Protein AF-J9DKY4-F1 (afdb_monomer_lite)

Secondary structure (DSSP, 8-state):
-HHHHHHHHHHHHHHHHIIIIIIHHHHHHHHHHHHHHHHHHHHHHHHHHHHHHHHHHHHHHHHHS--PPPPP------PPP----------------

pLDDT: mean 74.24, std 21.16, range [36.12, 98.19]

InterPro domains:
  IPR000990 Innexin [PF00876] (6-54)

Radius of gyration: 30.5 Å; chains: 1; bounding box: 84×29×60 Å

Organism: Wuchereria bancrofti (NCBI:txid6293)

Structure (mmCIF, N/CA/C/O backbone):
data_AF-J9DKY4-F1
#
_entry.id   AF-J9DKY4-F1
#
loop_
_atom_site.group_PDB
_atom_site.id
_atom_site.type_symbol
_atom_site.label_atom_id
_atom_site.label_alt_id
_atom_site.label_comp_id
_atom_site.label_asym_id
_atom_site.label_entity_id
_atom_site.label_seq_id
_atom_site.pdbx_PDB_ins_code
_atom_site.Cartn_x
_atom_site.Cartn_y
_atom_site.Cartn_z
_atom_site.occupancy
_atom_site.B_iso_or_equiv
_atom_site.auth_seq_id
_atom_site.auth_comp_id
_atom_site.auth_asym_id
_atom_site.auth_atom_id
_atom_site.pdbx_PDB_model_num
ATOM 1 N N . LYS A 1 1 ? 2.889 -21.096 22.899 1.00 59.31 1 LYS A N 1
ATOM 2 C CA . LYS A 1 1 ? 2.181 -21.791 21.798 1.00 59.31 1 LYS A CA 1
ATOM 3 C C . LYS A 1 1 ? 0.858 -21.097 21.471 1.00 59.31 1 LYS A C 1
ATOM 5 O O . LYS A 1 1 ? 0.789 -20.524 20.403 1.00 59.31 1 LYS A O 1
ATOM 10 N N . LEU A 1 2 ? -0.156 -21.028 22.346 1.00 59.00 2 LEU A N 1
ATOM 11 C CA . LEU A 1 2 ? -1.452 -20.363 22.045 1.00 59.00 2 LEU A CA 1
ATOM 12 C C . LEU A 1 2 ? -1.328 -18.884 21.599 1.00 59.00 2 LEU A C 1
ATOM 14 O O . LEU A 1 2 ? -1.990 -18.429 20.674 1.00 59.00 2 LEU A O 1
ATOM 18 N N . ASN A 1 3 ? -0.408 -18.165 22.226 1.00 58.25 3 ASN A N 1
ATOM 19 C CA . ASN A 1 3 ? -0.018 -16.788 21.946 1.00 58.25 3 ASN A CA 1
ATOM 20 C C . ASN A 1 3 ? 0.620 -16.583 20.554 1.00 58.25 3 ASN A C 1
ATOM 22 O O . ASN A 1 3 ? 0.415 -15.535 19.954 1.00 58.25 3 ASN A O 1
ATOM 26 N N . GLU A 1 4 ? 1.316 -17.577 19.996 1.00 64.06 4 GLU A N 1
ATOM 27 C CA . GLU A 1 4 ? 1.894 -17.483 18.642 1.00 64.06 4 GLU A CA 1
ATOM 28 C C . GLU A 1 4 ? 0.813 -17.620 17.561 1.00 64.06 4 GLU A C 1
ATOM 30 O O . GLU A 1 4 ? 0.841 -16.910 16.560 1.00 64.06 4 GLU A O 1
ATOM 35 N N . TRP A 1 5 ? -0.194 -18.470 17.794 1.00 58.06 5 TRP A N 1
ATOM 36 C CA . TRP A 1 5 ? -1.324 -18.648 16.875 1.00 58.06 5 TRP A CA 1
ATOM 37 C C . TRP A 1 5 ? -2.234 -17.417 16.828 1.00 58.06 5 TRP A C 1
ATOM 39 O O . TRP A 1 5 ? -2.691 -17.037 15.753 1.00 58.06 5 TRP A O 1
ATOM 49 N N . ILE A 1 6 ? -2.454 -16.751 17.967 1.00 57.97 6 ILE A N 1
ATOM 50 C CA . ILE A 1 6 ? -3.245 -15.512 18.028 1.00 57.97 6 ILE A CA 1
ATOM 51 C C . ILE A 1 6 ? -2.556 -14.388 17.246 1.00 57.97 6 ILE A C 1
ATOM 53 O O . ILE A 1 6 ? -3.227 -13.685 16.490 1.00 57.97 6 ILE A O 1
ATOM 57 N N . ILE A 1 7 ? -1.230 -14.251 17.364 1.00 58.75 7 ILE A N 1
ATOM 58 C CA . ILE A 1 7 ? -0.451 -13.268 16.592 1.00 58.75 7 ILE A CA 1
ATOM 59 C C . ILE A 1 7 ? -0.519 -13.586 15.093 1.00 58.75 7 ILE A C 1
ATOM 61 O O . ILE A 1 7 ? -0.674 -12.674 14.287 1.00 58.75 7 ILE A O 1
ATOM 65 N N . LEU A 1 8 ? -0.469 -14.860 14.697 1.00 53.88 8 LEU A N 1
ATOM 66 C CA . LEU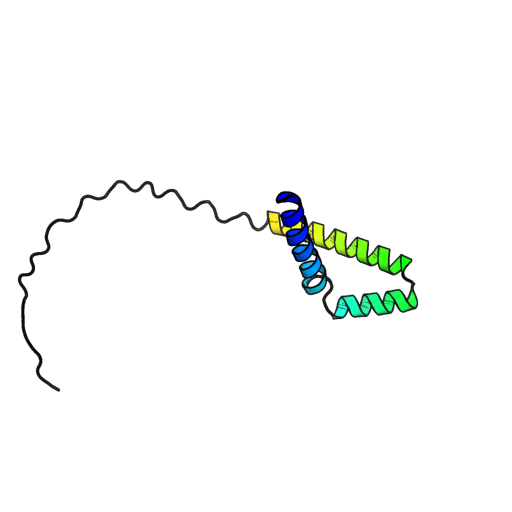 A 1 8 ? -0.505 -15.247 13.283 1.00 53.88 8 LEU A CA 1
ATOM 67 C C . LEU A 1 8 ? -1.886 -15.004 12.643 1.00 53.88 8 LEU A C 1
ATOM 69 O O . LEU A 1 8 ? -1.973 -14.468 11.539 1.00 53.88 8 LEU A O 1
ATOM 73 N N . VAL A 1 9 ? -2.967 -15.326 13.362 1.00 54.75 9 VAL A N 1
ATOM 74 C CA . VAL A 1 9 ? -4.355 -15.094 12.919 1.00 54.75 9 VAL A CA 1
ATOM 75 C C . VAL A 1 9 ? -4.688 -13.602 12.854 1.00 54.75 9 VAL A C 1
ATOM 77 O O . VAL A 1 9 ? -5.314 -13.152 11.894 1.00 54.75 9 VAL A O 1
ATOM 80 N N . THR A 1 10 ? -4.243 -12.812 13.835 1.00 56.12 10 THR A N 1
ATOM 81 C CA . THR A 1 10 ? -4.400 -11.350 13.780 1.00 56.12 10 THR A CA 1
ATOM 82 C C . THR A 1 10 ? -3.525 -10.734 12.689 1.00 56.12 10 THR A C 1
ATOM 84 O O . THR A 1 10 ? -3.996 -9.881 11.953 1.00 56.12 10 THR A O 1
ATOM 87 N N . SER A 1 11 ? -2.302 -11.219 12.463 1.00 59.41 11 SER A N 1
ATOM 88 C CA . SER A 1 11 ? -1.448 -10.713 11.372 1.00 59.41 11 SER A CA 1
ATOM 89 C C . SER A 1 11 ? -2.071 -10.927 9.988 1.00 59.41 11 SER A C 1
ATOM 91 O O . SER A 1 11 ? -1.994 -10.044 9.132 1.00 59.41 11 SER A O 1
ATOM 93 N N . HIS A 1 12 ? -2.739 -12.068 9.776 1.00 63.31 12 HIS A N 1
ATOM 94 C CA . HIS A 1 12 ? -3.439 -12.347 8.522 1.00 63.31 12 HIS A CA 1
ATOM 95 C C . HIS A 1 12 ? -4.620 -11.390 8.291 1.00 63.31 12 HIS A C 1
ATOM 97 O O . HIS A 1 12 ? -4.882 -11.013 7.153 1.00 63.31 12 HIS A O 1
ATOM 103 N N . ASN A 1 13 ? -5.306 -10.945 9.352 1.00 81.56 13 ASN A N 1
ATOM 104 C CA . ASN A 1 13 ? -6.442 -10.031 9.214 1.00 81.56 13 ASN A CA 1
ATOM 105 C C . ASN A 1 13 ? -6.014 -8.604 8.820 1.00 81.56 13 ASN A C 1
ATOM 107 O O . ASN A 1 13 ? -6.687 -7.966 8.011 1.00 81.56 13 ASN A O 1
ATOM 111 N N . VAL A 1 14 ? -4.869 -8.128 9.322 1.00 86.62 14 VAL A N 1
ATOM 112 C CA . VAL A 1 14 ? -4.381 -6.771 9.044 1.00 86.62 14 VAL A CA 1
ATOM 113 C C . VAL A 1 14 ? -3.817 -6.698 7.631 1.00 86.62 14 VAL A C 1
ATOM 115 O O . VAL A 1 14 ? -4.081 -5.734 6.912 1.00 86.62 14 VAL A O 1
ATOM 118 N N . LEU A 1 15 ? -3.075 -7.730 7.217 1.00 89.62 15 LEU A N 1
ATOM 119 C CA . LEU A 1 15 ? -2.556 -7.829 5.858 1.00 89.62 15 LEU A CA 1
ATOM 120 C C . LEU A 1 15 ? -3.695 -7.944 4.841 1.00 89.62 15 LEU A C 1
ATOM 122 O O . LEU A 1 15 ? -3.694 -7.222 3.847 1.00 89.62 15 LEU A O 1
ATOM 126 N N . ASP A 1 16 ? -4.688 -8.796 5.103 1.00 90.44 16 ASP A N 1
ATOM 127 C CA . ASP A 1 16 ? -5.847 -8.936 4.223 1.00 90.44 16 ASP A CA 1
ATOM 128 C C . ASP A 1 16 ? -6.622 -7.616 4.105 1.00 90.44 16 ASP A C 1
ATOM 130 O O . ASP A 1 16 ? -6.972 -7.191 3.005 1.00 90.44 16 ASP A O 1
ATOM 134 N N . HIS A 1 17 ? -6.796 -6.888 5.211 1.00 91.31 17 HIS A N 1
ATOM 135 C CA . HIS A 1 17 ? -7.435 -5.576 5.182 1.00 91.31 17 HIS A CA 1
ATOM 136 C C . HIS A 1 17 ? -6.597 -4.533 4.427 1.00 91.31 17 HIS A C 1
ATOM 138 O O . HIS A 1 17 ? -7.143 -3.758 3.642 1.00 91.31 17 HIS A O 1
ATOM 144 N N . PHE A 1 18 ? -5.272 -4.535 4.566 1.00 93.56 18 PHE A N 1
ATOM 145 C CA . PHE A 1 18 ? -4.409 -3.671 3.761 1.00 93.56 18 PHE A CA 1
ATOM 146 C C . PHE A 1 18 ? -4.529 -3.976 2.264 1.00 93.56 18 PHE A C 1
ATOM 148 O O . PHE A 1 18 ? -4.749 -3.066 1.466 1.00 93.56 18 PHE A O 1
ATOM 155 N N . ILE A 1 19 ? -4.475 -5.246 1.871 1.00 94.00 19 ILE A N 1
ATOM 156 C CA . ILE A 1 19 ? -4.587 -5.649 0.466 1.00 94.00 19 ILE A CA 1
ATOM 157 C C . ILE A 1 19 ? -5.979 -5.313 -0.085 1.00 94.00 19 ILE A C 1
ATOM 159 O O . ILE A 1 19 ? -6.100 -4.676 -1.133 1.00 94.00 19 ILE A O 1
ATOM 163 N N . ASN A 1 20 ? -7.041 -5.685 0.629 1.00 92.19 20 ASN A N 1
ATOM 164 C CA . ASN A 1 20 ? -8.409 -5.592 0.123 1.00 92.19 20 ASN A CA 1
ATOM 165 C C . ASN A 1 20 ? -9.042 -4.209 0.298 1.00 92.19 20 ASN A C 1
ATOM 167 O O . ASN A 1 20 ? -9.897 -3.834 -0.507 1.00 92.19 20 ASN A O 1
ATOM 171 N N . ARG A 1 21 ? -8.652 -3.440 1.322 1.00 89.19 21 ARG A N 1
ATOM 172 C CA . ARG A 1 21 ? -9.254 -2.130 1.624 1.00 89.19 21 ARG A CA 1
ATOM 173 C C . ARG A 1 21 ? -8.340 -0.949 1.351 1.00 89.19 21 ARG A C 1
ATOM 175 O O . ARG A 1 21 ? -8.849 0.060 0.871 1.00 89.19 21 ARG A O 1
ATOM 182 N N . CYS A 1 22 ? -7.042 -1.056 1.633 1.00 91.12 22 CYS A N 1
ATOM 183 C CA . CYS A 1 22 ? -6.100 0.031 1.358 1.00 91.12 22 CYS A CA 1
ATOM 184 C C . CYS A 1 22 ? -5.654 0.016 -0.110 1.00 91.12 22 CYS A C 1
ATOM 186 O O . CYS A 1 22 ? -5.919 0.970 -0.836 1.00 91.12 22 CYS A O 1
ATOM 188 N N . LEU A 1 23 ? -5.042 -1.080 -0.568 1.00 93.69 23 LEU A N 1
ATOM 189 C CA . LEU A 1 23 ? -4.510 -1.176 -1.929 1.00 93.69 23 LEU A CA 1
ATOM 190 C C . LEU A 1 23 ? -5.602 -1.410 -2.970 1.00 93.69 23 LEU A C 1
ATOM 192 O O . LEU A 1 23 ? -5.628 -0.735 -3.998 1.00 93.69 23 LEU A O 1
ATOM 196 N N . ARG A 1 24 ? -6.526 -2.340 -2.701 1.00 95.19 24 ARG A N 1
ATOM 197 C CA . ARG A 1 24 ? -7.563 -2.782 -3.646 1.00 95.19 24 ARG A CA 1
ATOM 198 C C . ARG A 1 24 ? -6.959 -3.293 -4.966 1.00 95.19 24 ARG A C 1
ATOM 200 O O . ARG A 1 24 ? -5.752 -3.292 -5.192 1.00 95.19 24 ARG A O 1
ATOM 207 N N . LYS A 1 25 ? -7.822 -3.736 -5.883 1.00 94.06 25 LYS A N 1
ATOM 208 C CA . LYS A 1 25 ? -7.400 -4.230 -7.207 1.00 94.06 25 LYS A CA 1
ATOM 209 C C . LYS A 1 25 ? -6.655 -3.160 -8.018 1.00 94.06 25 LYS A C 1
ATOM 211 O O . LYS A 1 25 ? -5.636 -3.469 -8.627 1.00 94.06 25 LYS A O 1
ATOM 216 N N . ASP A 1 26 ? -7.121 -1.913 -7.966 1.00 96.12 26 ASP A N 1
ATOM 217 C CA . ASP A 1 26 ? -6.547 -0.809 -8.743 1.00 96.12 26 ASP A CA 1
ATOM 218 C C . ASP A 1 26 ? -5.156 -0.403 -8.233 1.00 96.12 26 ASP A C 1
ATOM 220 O O . ASP A 1 26 ? -4.236 -0.221 -9.028 1.00 96.12 26 ASP A O 1
ATOM 224 N N . GLY A 1 27 ? -4.952 -0.335 -6.911 1.00 96.38 27 GLY A N 1
ATOM 225 C CA . GLY A 1 27 ? -3.638 -0.030 -6.339 1.00 96.38 27 GLY A CA 1
ATOM 226 C C . GLY A 1 27 ? -2.620 -1.138 -6.600 1.00 96.38 27 GLY A C 1
ATOM 227 O O . GLY A 1 27 ? -1.471 -0.843 -6.920 1.00 96.38 27 GLY A O 1
ATOM 228 N N . ILE A 1 28 ? -3.039 -2.409 -6.568 1.00 95.88 28 ILE A N 1
ATOM 229 C CA . ILE A 1 28 ? -2.177 -3.542 -6.953 1.00 95.88 28 ILE A CA 1
ATOM 230 C C . ILE A 1 28 ? -1.778 -3.444 -8.432 1.00 95.88 28 ILE A C 1
ATOM 232 O O . ILE A 1 28 ? -0.627 -3.704 -8.784 1.00 95.88 28 ILE A O 1
ATOM 236 N N . PHE A 1 29 ? -2.707 -3.054 -9.308 1.00 97.06 29 PHE A N 1
ATOM 237 C CA . PHE A 1 29 ? -2.420 -2.855 -10.728 1.00 97.06 29 PHE A CA 1
ATOM 238 C C . PHE A 1 29 ? -1.415 -1.719 -10.959 1.00 97.06 29 PHE A C 1
ATOM 240 O O . PHE A 1 29 ? -0.444 -1.899 -11.693 1.00 97.06 29 PHE A O 1
ATOM 247 N N . ILE A 1 30 ? -1.588 -0.585 -10.279 1.00 97.69 30 ILE A N 1
ATOM 248 C CA . ILE A 1 30 ? -0.649 0.540 -10.355 1.00 97.69 30 ILE A CA 1
ATOM 249 C C . ILE A 1 30 ? 0.731 0.129 -9.828 1.00 97.69 30 ILE A C 1
ATOM 251 O O . ILE A 1 30 ? 1.728 0.388 -10.495 1.00 97.69 30 ILE A O 1
ATOM 255 N N . LEU A 1 31 ? 0.808 -0.574 -8.693 1.00 97.62 31 LEU A N 1
ATOM 256 C CA . LEU A 1 31 ? 2.075 -1.086 -8.157 1.00 97.62 31 LEU A CA 1
ATOM 257 C C . LEU A 1 31 ? 2.787 -2.021 -9.144 1.00 97.62 31 LEU A C 1
ATOM 259 O O . LEU A 1 31 ? 4.005 -1.955 -9.272 1.00 97.62 31 LEU A O 1
ATOM 263 N N . ARG A 1 32 ? 2.043 -2.842 -9.897 1.00 97.12 32 ARG A N 1
ATOM 264 C CA . ARG A 1 32 ? 2.607 -3.684 -10.967 1.00 97.12 32 ARG A CA 1
ATOM 265 C C . ARG A 1 32 ? 3.158 -2.866 -12.134 1.00 97.12 32 ARG A C 1
ATOM 267 O O . ARG A 1 32 ? 4.216 -3.208 -12.654 1.00 97.12 32 ARG A O 1
ATOM 274 N N . ILE A 1 33 ? 2.471 -1.797 -12.537 1.00 98.00 33 ILE A N 1
ATOM 275 C CA . ILE A 1 33 ? 2.974 -0.875 -13.567 1.00 98.00 33 ILE A CA 1
ATOM 276 C C . ILE A 1 33 ? 4.238 -0.166 -13.074 1.00 98.00 33 ILE A C 1
ATOM 278 O O . ILE A 1 33 ? 5.193 -0.023 -13.833 1.00 98.00 33 ILE A O 1
ATOM 282 N N . ILE A 1 34 ? 4.265 0.263 -11.812 1.00 97.56 34 ILE A N 1
ATOM 283 C CA . ILE A 1 34 ? 5.437 0.912 -11.221 1.00 97.56 34 ILE A CA 1
ATOM 284 C C . ILE A 1 34 ? 6.614 -0.066 -11.185 1.00 97.56 34 ILE A C 1
ATOM 286 O O . ILE A 1 34 ? 7.684 0.293 -11.661 1.00 97.56 34 ILE A O 1
ATOM 290 N N . ALA A 1 35 ? 6.412 -1.310 -10.743 1.00 97.81 35 ALA A N 1
ATOM 291 C CA . ALA A 1 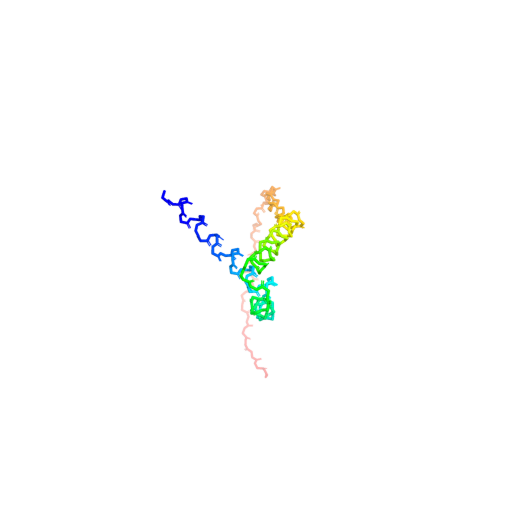35 ? 7.459 -2.334 -10.747 1.00 97.81 35 ALA A CA 1
ATOM 292 C C . ALA A 1 35 ? 8.032 -2.578 -12.145 1.00 97.81 35 ALA A C 1
ATOM 294 O O . ALA A 1 35 ? 9.247 -2.637 -12.315 1.00 97.81 35 ALA A O 1
ATOM 295 N N . ALA A 1 36 ? 7.169 -2.632 -13.163 1.00 97.75 36 ALA A N 1
ATOM 296 C CA . ALA A 1 36 ? 7.594 -2.827 -14.545 1.00 97.75 36 ALA A CA 1
ATOM 297 C C . ALA A 1 36 ? 8.442 -1.666 -15.102 1.00 97.75 36 ALA A C 1
ATOM 299 O O . ALA A 1 36 ? 9.254 -1.894 -15.995 1.00 97.75 36 ALA A O 1
ATOM 300 N N . ASN A 1 37 ? 8.268 -0.439 -14.596 1.00 96.94 37 ASN A N 1
ATOM 301 C CA . ASN A 1 37 ? 8.939 0.756 -15.125 1.00 96.94 37 ASN A CA 1
ATOM 302 C C . ASN A 1 37 ? 10.090 1.275 -14.245 1.00 96.94 37 ASN A C 1
ATOM 304 O O . ASN A 1 37 ? 11.044 1.847 -14.765 1.00 96.94 37 ASN A O 1
ATOM 308 N N . ALA A 1 38 ? 10.001 1.106 -12.926 1.00 96.19 38 ALA A N 1
ATOM 309 C CA . ALA A 1 38 ? 10.934 1.643 -11.931 1.00 96.19 38 ALA A CA 1
ATOM 310 C C . ALA A 1 38 ? 11.672 0.549 -11.137 1.00 96.19 38 ALA A C 1
ATOM 312 O O . ALA A 1 38 ? 12.543 0.855 -10.320 1.00 96.19 38 ALA A O 1
ATOM 313 N N . GLY A 1 39 ? 11.342 -0.721 -11.382 1.00 97.38 39 GLY A N 1
ATOM 314 C CA . GLY A 1 39 ? 11.942 -1.869 -10.717 1.00 97.38 39 GLY A CA 1
ATOM 315 C C . GLY A 1 39 ? 11.399 -2.134 -9.311 1.00 97.38 39 GLY A C 1
ATOM 316 O O . GLY A 1 39 ? 10.636 -1.357 -8.721 1.00 97.38 39 GLY A O 1
ATOM 317 N N . ASP A 1 40 ? 11.820 -3.269 -8.760 1.00 96.31 40 ASP A N 1
ATOM 318 C CA . ASP A 1 40 ? 11.299 -3.784 -7.493 1.00 96.31 40 ASP A CA 1
ATOM 319 C C . ASP A 1 40 ? 11.771 -2.980 -6.281 1.00 96.31 40 ASP A C 1
ATOM 321 O O . ASP A 1 40 ? 11.021 -2.850 -5.316 1.00 96.31 40 ASP A O 1
ATOM 325 N N . LEU A 1 41 ? 12.977 -2.400 -6.324 1.00 97.06 41 LEU A N 1
ATOM 326 C CA . LEU A 1 41 ? 13.524 -1.622 -5.208 1.00 97.06 41 LEU A CA 1
ATOM 327 C C . LEU A 1 41 ? 12.642 -0.402 -4.904 1.00 97.06 41 LEU A C 1
ATOM 329 O O . LEU A 1 41 ? 12.146 -0.258 -3.791 1.00 97.06 41 LEU A O 1
ATOM 333 N N . ILE A 1 42 ? 12.359 0.410 -5.928 1.00 97.38 42 ILE A N 1
ATOM 334 C CA . ILE A 1 42 ? 11.491 1.590 -5.805 1.00 97.38 42 ILE A CA 1
ATOM 335 C C . ILE A 1 42 ? 10.067 1.185 -5.418 1.00 97.38 42 ILE A C 1
ATOM 337 O O . ILE A 1 42 ? 9.438 1.816 -4.571 1.00 97.38 42 ILE A O 1
ATOM 341 N N . THR A 1 43 ? 9.549 0.108 -6.008 1.00 97.75 43 THR A N 1
ATOM 342 C CA . THR A 1 43 ? 8.201 -0.380 -5.684 1.00 97.75 43 THR A CA 1
ATOM 343 C C . THR A 1 43 ? 8.104 -0.835 -4.231 1.00 97.75 43 THR A C 1
ATOM 345 O O . THR A 1 43 ? 7.101 -0.571 -3.569 1.00 97.75 43 THR A O 1
ATOM 348 N N . THR A 1 44 ? 9.153 -1.470 -3.710 1.00 97.75 44 THR A N 1
ATOM 349 C CA . THR A 1 44 ? 9.220 -1.918 -2.315 1.00 97.75 44 THR A CA 1
ATOM 350 C C . THR A 1 44 ? 9.185 -0.733 -1.356 1.00 97.75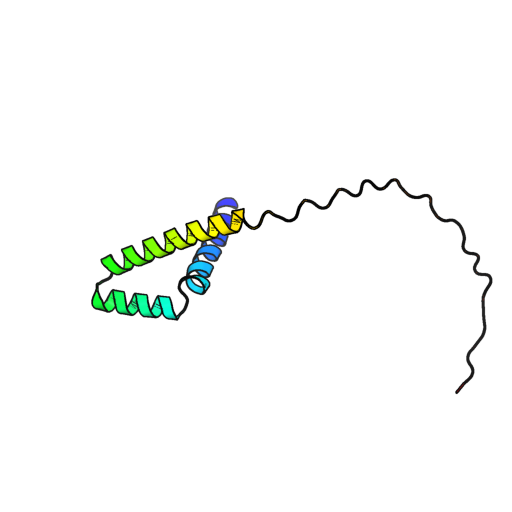 44 THR A C 1
ATOM 352 O O . THR A 1 44 ? 8.418 -0.768 -0.393 1.00 97.75 44 THR A O 1
ATOM 355 N N . ASP A 1 45 ? 9.922 0.342 -1.648 1.00 98.19 45 ASP A N 1
ATOM 356 C CA . ASP A 1 45 ? 9.897 1.567 -0.839 1.00 98.19 45 ASP A CA 1
ATOM 357 C C . ASP A 1 45 ? 8.493 2.190 -0.793 1.00 98.19 45 ASP A C 1
ATOM 359 O O . ASP A 1 45 ? 8.013 2.607 0.265 1.00 98.19 45 ASP A O 1
ATOM 363 N N . ILE A 1 46 ? 7.786 2.188 -1.927 1.00 97.69 46 ILE A N 1
ATOM 364 C CA . ILE A 1 46 ? 6.402 2.673 -2.009 1.00 97.69 46 ILE A CA 1
ATOM 365 C C . ILE A 1 46 ? 5.469 1.798 -1.166 1.00 97.69 46 ILE A C 1
ATOM 367 O O . ILE A 1 46 ? 4.679 2.323 -0.380 1.00 97.69 46 ILE A O 1
ATOM 371 N N . VAL A 1 47 ? 5.557 0.469 -1.288 1.00 97.62 47 VAL A N 1
ATOM 372 C CA . VAL A 1 47 ? 4.727 -0.459 -0.499 1.00 97.62 47 VAL A CA 1
ATOM 373 C C . VAL A 1 47 ? 4.993 -0.290 0.997 1.00 97.62 47 VAL A C 1
ATOM 375 O O . VAL A 1 47 ? 4.042 -0.255 1.781 1.00 97.62 47 VAL A O 1
ATOM 378 N N . ALA A 1 48 ? 6.254 -0.119 1.400 1.00 97.50 48 ALA A N 1
ATOM 379 C CA . ALA A 1 48 ? 6.626 0.123 2.790 1.00 97.50 48 ALA A CA 1
ATOM 380 C C . ALA A 1 48 ? 6.013 1.428 3.329 1.00 97.50 48 ALA A C 1
ATOM 382 O O . ALA A 1 48 ? 5.473 1.448 4.439 1.00 97.50 48 ALA A O 1
ATOM 383 N N . ALA A 1 49 ? 6.034 2.502 2.534 1.00 97.69 49 ALA A N 1
ATOM 384 C CA . ALA A 1 49 ? 5.402 3.769 2.896 1.00 97.69 49 ALA A CA 1
ATOM 385 C C . ALA A 1 49 ? 3.872 3.646 3.015 1.00 97.69 49 ALA A C 1
ATOM 387 O O . ALA A 1 49 ? 3.289 4.126 3.989 1.00 97.69 49 ALA A O 1
ATOM 388 N N . LEU A 1 50 ? 3.219 2.961 2.069 1.00 97.19 50 LEU A N 1
ATOM 389 C CA . LEU A 1 50 ? 1.773 2.713 2.104 1.00 97.19 50 LEU A CA 1
ATOM 390 C C . LEU A 1 50 ? 1.366 1.897 3.334 1.00 97.19 50 LEU A C 1
ATOM 392 O O . LEU A 1 50 ? 0.389 2.238 3.999 1.00 97.19 50 LEU A O 1
ATOM 396 N N . TRP A 1 51 ? 2.130 0.857 3.666 1.00 96.38 51 TRP A N 1
ATOM 397 C CA . TRP A 1 51 ? 1.893 0.038 4.851 1.00 96.38 51 TRP A CA 1
ATOM 398 C C . TRP A 1 51 ? 2.015 0.848 6.144 1.00 96.38 51 TRP A C 1
ATOM 400 O O . TRP A 1 51 ? 1.147 0.764 7.013 1.00 96.38 51 TRP A O 1
ATOM 410 N N . LYS A 1 52 ? 3.052 1.687 6.258 1.00 96.06 52 LYS A N 1
ATOM 411 C CA . LYS A 1 52 ? 3.227 2.572 7.415 1.00 96.06 52 LYS A CA 1
ATOM 412 C C . LYS A 1 52 ? 2.042 3.527 7.580 1.00 96.06 52 LYS A C 1
ATOM 414 O O . LYS A 1 52 ? 1.478 3.606 8.668 1.00 96.06 52 LYS A O 1
ATOM 419 N N . ASN A 1 53 ? 1.633 4.190 6.498 1.00 95.44 53 ASN A N 1
ATOM 420 C CA . ASN A 1 53 ? 0.489 5.104 6.516 1.00 95.44 53 ASN A CA 1
ATOM 421 C C . ASN A 1 53 ? -0.803 4.384 6.921 1.00 95.44 53 ASN A C 1
ATOM 423 O O . ASN A 1 53 ? -1.579 4.899 7.723 1.00 95.44 53 ASN A O 1
ATOM 427 N N . TYR A 1 54 ? -1.007 3.170 6.410 1.00 94.38 54 TYR A N 1
ATOM 428 C CA . TYR A 1 54 ? -2.149 2.342 6.766 1.00 94.38 54 TYR A CA 1
ATOM 429 C C . TYR A 1 54 ? -2.185 2.012 8.268 1.00 94.38 54 TYR A C 1
ATOM 431 O O . TYR A 1 54 ? -3.228 2.168 8.901 1.00 94.38 54 TYR A O 1
ATOM 439 N N . LEU A 1 55 ? -1.055 1.614 8.863 1.00 92.69 55 LEU A N 1
ATOM 440 C CA . LEU A 1 55 ? -0.981 1.337 10.302 1.00 92.69 55 LEU A CA 1
ATOM 441 C C . LEU A 1 55 ? -1.238 2.586 11.154 1.00 92.69 55 LEU A C 1
ATOM 443 O O . LEU A 1 55 ? -1.917 2.504 12.180 1.00 92.69 55 LEU A O 1
ATOM 447 N N . ASP A 1 56 ? -0.724 3.741 10.731 1.00 93.75 56 ASP A N 1
ATOM 448 C CA . ASP A 1 56 ? -0.966 5.011 11.418 1.00 93.75 56 ASP A CA 1
ATOM 449 C C . ASP A 1 56 ? -2.451 5.398 11.376 1.00 93.75 56 ASP A C 1
ATOM 451 O O . ASP A 1 56 ? -3.000 5.878 12.371 1.00 93.75 56 ASP A O 1
ATOM 455 N N . ASP A 1 57 ? -3.129 5.155 10.255 1.00 90.62 57 ASP A N 1
ATOM 456 C CA . ASP A 1 57 ? -4.560 5.414 10.115 1.00 90.62 57 ASP A CA 1
ATOM 457 C C . ASP A 1 57 ? -5.417 4.432 10.918 1.00 90.62 57 ASP A C 1
ATOM 459 O O . ASP A 1 57 ? -6.370 4.855 11.577 1.00 90.62 57 ASP A O 1
ATOM 463 N N . GLU A 1 58 ? -5.056 3.148 10.956 1.00 87.56 58 GLU A N 1
ATOM 464 C CA . GLU A 1 58 ? -5.720 2.165 11.819 1.00 87.56 58 GLU A CA 1
ATOM 465 C C . GLU A 1 58 ? -5.559 2.520 13.304 1.00 87.56 58 GLU A C 1
ATOM 467 O O . GLU A 1 58 ? -6.528 2.468 14.065 1.00 87.56 58 GLU A O 1
ATOM 472 N N . LYS A 1 59 ? -4.381 3.002 13.719 1.00 86.69 59 LYS A N 1
ATOM 473 C CA . LYS A 1 59 ? -4.165 3.502 15.083 1.00 86.69 59 LYS A CA 1
ATOM 474 C C . LYS A 1 59 ? -5.072 4.691 15.405 1.00 86.69 59 LYS A C 1
ATOM 476 O O . LYS A 1 59 ? -5.652 4.735 16.488 1.00 86.69 59 LYS A O 1
ATOM 481 N N . LYS A 1 60 ? -5.229 5.646 14.483 1.00 86.31 60 LYS A N 1
ATOM 482 C CA . LYS A 1 60 ? -6.144 6.790 14.669 1.00 86.31 60 LYS A CA 1
ATOM 483 C C . LYS A 1 60 ? -7.600 6.333 14.767 1.00 86.31 60 LYS A C 1
ATOM 485 O O . LYS A 1 60 ? -8.335 6.827 15.618 1.00 86.31 60 LYS A O 1
ATOM 490 N N . ARG A 1 61 ? -8.020 5.374 13.938 1.00 80.88 61 ARG A N 1
ATOM 491 C CA . ARG A 1 61 ? -9.382 4.815 13.963 1.00 80.88 61 ARG A CA 1
ATOM 492 C C . ARG A 1 61 ? -9.684 4.085 15.267 1.00 80.88 61 ARG A C 1
ATOM 494 O O . ARG A 1 61 ? -10.764 4.276 15.819 1.00 80.88 61 ARG A O 1
ATOM 501 N N . ALA A 1 62 ? -8.724 3.326 15.792 1.00 76.56 62 ALA A N 1
ATOM 502 C CA . ALA A 1 62 ? -8.856 2.666 17.089 1.00 76.56 62 ALA A CA 1
ATOM 503 C C . ALA A 1 62 ? -9.052 3.668 18.243 1.00 76.56 62 ALA A C 1
ATOM 505 O O . ALA A 1 62 ? -9.775 3.379 19.189 1.00 76.56 62 ALA A O 1
ATOM 506 N N . VAL A 1 63 ? -8.453 4.862 18.156 1.00 72.25 63 VAL A N 1
ATOM 507 C CA . VAL A 1 63 ? -8.624 5.933 19.155 1.00 72.25 63 VAL A CA 1
ATOM 508 C C . VAL A 1 63 ? -9.984 6.633 19.028 1.00 72.25 63 VAL A C 1
ATOM 510 O O . VAL A 1 63 ? -10.568 7.022 20.035 1.00 72.25 63 VAL A O 1
ATOM 513 N N . LEU A 1 64 ? -10.503 6.787 17.806 1.00 65.56 64 LEU A N 1
ATOM 514 C CA . LEU A 1 64 ? -11.784 7.457 17.540 1.00 65.56 64 LEU A CA 1
ATOM 515 C C . LEU A 1 64 ? -13.015 6.568 17.769 1.00 65.56 64 LEU A C 1
ATOM 517 O O . LEU A 1 64 ? -14.120 7.091 17.883 1.00 65.56 64 LEU A O 1
ATOM 521 N N . SER A 1 65 ? -12.836 5.249 17.860 1.00 54.28 65 SER A N 1
ATOM 522 C CA . SER A 1 65 ? -13.868 4.302 18.284 1.00 54.28 65 SER A CA 1
ATOM 523 C C . SER A 1 65 ? -13.552 3.783 19.694 1.00 54.28 65 SER A C 1
ATOM 525 O O . SER A 1 65 ? -13.114 2.636 19.826 1.00 54.28 65 SER A O 1
ATOM 527 N N . PRO A 1 66 ? -13.757 4.578 20.765 1.00 57.56 66 PRO A N 1
ATOM 528 C CA . PRO A 1 66 ? -13.738 4.026 22.110 1.00 57.56 66 PRO A CA 1
ATOM 529 C C . PRO A 1 66 ? -14.841 2.964 22.185 1.00 57.56 66 PRO A C 1
ATOM 531 O O . PRO A 1 66 ? -15.944 3.166 21.675 1.00 57.56 66 PRO A O 1
ATOM 534 N N . SER A 1 67 ? -14.533 1.806 22.767 1.00 54.72 67 SER A N 1
ATOM 535 C CA . SER A 1 67 ? -15.512 0.747 23.027 1.00 54.72 67 SER A CA 1
ATOM 536 C C . SER A 1 67 ? -16.809 1.326 23.612 1.00 54.72 67 SER A C 1
ATOM 538 O O . SER A 1 67 ? -16.718 2.286 24.387 1.00 54.72 67 SER A O 1
ATOM 540 N N . PRO A 1 68 ? -17.992 0.739 23.333 1.00 58.88 68 PRO A N 1
ATOM 541 C CA . PRO A 1 68 ? -19.213 1.114 24.035 1.00 58.88 68 PRO A CA 1
ATOM 542 C C . PRO A 1 68 ? -18.928 1.125 25.543 1.00 58.88 68 PRO A C 1
ATOM 544 O O . PRO A 1 68 ? -18.242 0.209 26.015 1.00 58.88 68 PRO A O 1
ATOM 547 N N . PRO A 1 69 ? -19.378 2.146 26.297 1.00 56.66 69 PRO A N 1
ATOM 548 C CA . PRO A 1 69 ? -19.223 2.140 27.744 1.00 56.66 69 PRO A CA 1
ATOM 549 C C . PRO A 1 69 ? -19.741 0.798 28.284 1.00 56.66 69 PRO A C 1
ATOM 551 O O . PRO A 1 69 ? -20.742 0.295 27.758 1.00 56.66 69 PRO A O 1
ATOM 554 N N . PRO A 1 70 ? -19.067 0.184 29.278 1.00 57.84 70 PRO A N 1
ATOM 555 C CA . PRO A 1 70 ? -19.582 -1.026 29.904 1.00 57.84 70 PRO A CA 1
ATOM 556 C C . PRO A 1 70 ? -21.046 -0.768 30.286 1.00 57.84 70 PRO A C 1
ATOM 558 O O . PRO A 1 70 ? -21.335 0.324 30.789 1.00 57.84 70 PRO A O 1
ATOM 561 N N . PRO A 1 71 ? -21.974 -1.701 29.992 1.00 58.34 71 PRO A N 1
ATOM 562 C CA . PRO A 1 71 ? -23.381 -1.499 30.302 1.00 58.34 71 PRO A CA 1
ATOM 563 C C . PRO A 1 71 ? -23.484 -1.069 31.768 1.00 58.34 71 PRO A C 1
ATOM 565 O O . PRO A 1 71 ? -22.836 -1.700 32.611 1.00 58.34 71 PRO A O 1
ATOM 56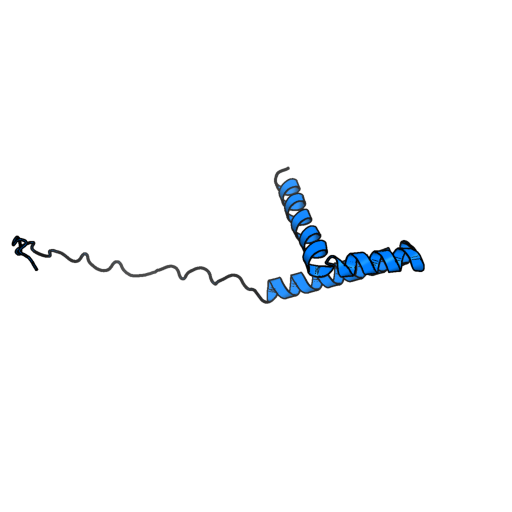8 N N . PRO A 1 72 ? -24.208 0.024 32.080 1.00 55.19 72 PRO A N 1
ATOM 569 C CA . PRO A 1 72 ? -24.356 0.464 33.456 1.00 55.19 72 PRO A CA 1
ATOM 570 C C . PRO A 1 72 ? -24.864 -0.733 34.250 1.00 55.19 72 PRO A C 1
ATOM 572 O O . PRO A 1 72 ? -25.893 -1.315 33.904 1.00 55.19 72 PRO A O 1
ATOM 575 N N . ALA A 1 73 ? -24.095 -1.154 35.256 1.00 50.59 73 ALA A N 1
ATOM 576 C CA . ALA A 1 73 ? -24.529 -2.183 36.181 1.00 50.59 73 ALA A CA 1
ATOM 577 C C . ALA A 1 73 ? -25.907 -1.754 36.691 1.00 50.59 73 ALA A C 1
ATOM 579 O O . ALA A 1 73 ? -26.032 -0.702 37.316 1.00 50.59 73 ALA A O 1
ATOM 580 N N . LEU A 1 74 ? -26.943 -2.518 36.338 1.00 49.34 74 LEU A N 1
ATOM 581 C CA . LEU A 1 74 ? -28.317 -2.270 36.749 1.00 49.34 74 LEU A CA 1
ATOM 582 C C . LEU A 1 74 ? -28.401 -2.465 38.268 1.00 49.34 74 LEU A C 1
ATOM 584 O O . LEU A 1 74 ? -28.797 -3.518 38.754 1.00 49.34 74 LEU A O 1
ATOM 588 N N . THR A 1 75 ? -28.015 -1.451 39.038 1.00 52.03 75 THR A N 1
ATOM 589 C CA . THR A 1 75 ? -28.366 -1.317 40.450 1.00 52.03 75 THR A CA 1
ATOM 590 C C . THR A 1 75 ? -29.794 -0.788 40.520 1.00 52.03 75 THR A C 1
ATOM 592 O O . THR A 1 75 ? -30.028 0.359 40.895 1.00 52.03 75 THR A O 1
ATOM 595 N N . HIS A 1 76 ? -30.762 -1.602 40.101 1.00 53.22 76 HIS A N 1
ATOM 596 C CA . HIS A 1 76 ? -32.151 -1.372 40.479 1.00 53.22 76 HIS A CA 1
ATOM 597 C C . HIS A 1 76 ? -32.407 -2.085 41.814 1.00 53.22 76 HIS A C 1
ATOM 599 O O . HIS A 1 76 ? -32.042 -3.256 41.948 1.00 53.22 76 HIS A O 1
ATOM 605 N N . PRO A 1 77 ? -33.018 -1.415 42.811 1.00 46.81 77 PRO A N 1
ATOM 606 C CA . PRO A 1 77 ? -33.572 -2.104 43.967 1.00 46.81 77 PRO A CA 1
ATOM 607 C C . PRO A 1 77 ? -34.620 -3.098 43.460 1.00 46.81 77 PRO A C 1
ATOM 609 O O . PRO A 1 77 ? -35.420 -2.750 42.591 1.00 46.81 77 PRO A O 1
ATOM 612 N N . VAL A 1 78 ? -34.606 -4.323 43.988 1.00 51.06 78 VAL A N 1
ATOM 613 C CA . VAL A 1 78 ? -35.672 -5.314 43.785 1.00 51.06 78 VAL A CA 1
ATOM 614 C C . VAL A 1 78 ? -37.017 -4.630 44.035 1.00 51.06 78 VAL A C 1
ATOM 616 O O . VAL A 1 78 ? -37.321 -4.249 45.165 1.00 51.06 78 VAL A O 1
ATOM 619 N N . ALA A 1 79 ? -37.800 -4.425 42.974 1.00 46.12 79 ALA A N 1
ATOM 620 C CA . ALA A 1 79 ? -39.177 -3.982 43.111 1.00 46.12 79 ALA A CA 1
ATOM 621 C C . ALA A 1 79 ? -39.991 -5.120 43.758 1.00 46.12 79 ALA A C 1
ATOM 623 O O . ALA A 1 79 ? -39.746 -6.289 43.433 1.00 46.12 79 ALA A O 1
ATOM 624 N N . PRO A 1 80 ? -40.923 -4.815 44.678 1.00 42.28 80 PRO A N 1
ATOM 625 C CA . PRO A 1 80 ? -41.714 -5.829 45.357 1.00 42.28 80 PRO A CA 1
ATOM 626 C C . PRO A 1 80 ? -42.547 -6.616 44.347 1.00 42.28 80 PRO A C 1
ATOM 628 O O . PRO A 1 80 ? -43.076 -6.063 43.383 1.00 42.28 80 PRO A O 1
ATOM 631 N N . LYS A 1 81 ? -42.637 -7.920 44.593 1.00 54.97 81 LYS A N 1
ATOM 632 C CA . LYS A 1 81 ? -43.473 -8.873 43.866 1.00 54.97 81 LYS A CA 1
ATOM 633 C C . LYS A 1 81 ? -44.917 -8.350 43.837 1.00 54.97 81 LYS A C 1
ATOM 635 O O . LYS A 1 81 ? -45.445 -7.990 44.883 1.00 54.97 81 LYS A O 1
ATOM 640 N N . LEU A 1 82 ? -45.509 -8.252 42.647 1.00 54.81 82 LEU A N 1
ATOM 641 C CA . LEU A 1 82 ? -46.913 -7.884 42.483 1.00 54.81 82 LEU A CA 1
ATOM 642 C C . LEU A 1 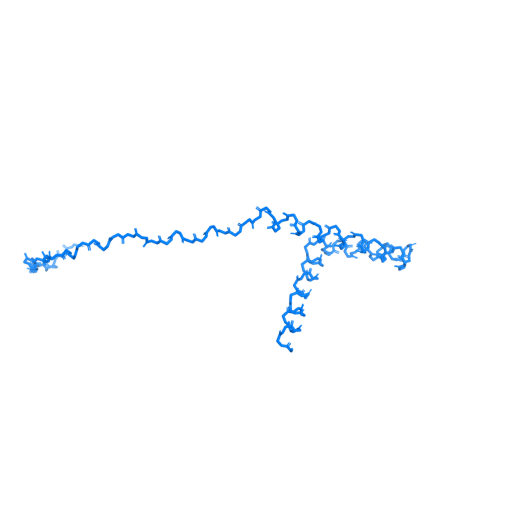82 ? -47.747 -9.157 42.668 1.00 54.81 82 LEU A C 1
ATOM 644 O O . LEU A 1 82 ? -47.673 -10.063 41.836 1.00 54.81 82 LEU A O 1
ATOM 648 N N . ASP A 1 83 ? -48.453 -9.228 43.790 1.00 59.22 83 ASP A N 1
ATOM 649 C CA . ASP A 1 83 ? -49.395 -10.291 44.121 1.00 59.22 83 ASP A CA 1
ATOM 650 C C . ASP A 1 83 ? -50.708 -10.134 43.322 1.00 59.22 83 ASP A C 1
ATOM 652 O O . ASP A 1 83 ? -51.181 -9.023 43.082 1.00 59.22 83 ASP A O 1
ATOM 656 N N . ASP A 1 84 ? -51.245 -11.288 42.915 1.00 59.34 84 ASP A N 1
ATOM 657 C CA . ASP A 1 84 ? -52.639 -11.634 42.609 1.00 59.34 84 ASP A CA 1
ATOM 658 C C . ASP A 1 84 ? -53.448 -10.784 41.605 1.00 59.34 84 ASP A C 1
ATOM 660 O O . ASP A 1 84 ? -54.104 -9.800 41.941 1.00 59.34 84 ASP A O 1
ATOM 664 N N . ILE A 1 85 ? -53.532 -11.285 40.365 1.00 55.44 85 ILE A N 1
ATOM 665 C CA . ILE A 1 85 ? -54.677 -11.033 39.476 1.00 55.44 85 ILE A CA 1
ATOM 666 C C . ILE A 1 85 ? -55.575 -12.278 39.519 1.00 55.44 85 ILE A C 1
ATOM 668 O O . ILE A 1 85 ? -55.182 -13.353 39.064 1.00 55.44 85 ILE A O 1
ATOM 672 N N . ASP A 1 86 ? -56.763 -12.107 40.099 1.00 52.44 86 ASP A N 1
ATOM 673 C CA . ASP A 1 86 ? -57.849 -13.085 40.219 1.00 52.44 86 ASP A CA 1
ATOM 674 C C . ASP A 1 86 ? -58.393 -13.489 38.827 1.00 52.44 86 ASP A C 1
ATOM 676 O O . ASP A 1 86 ? -58.813 -12.614 38.063 1.00 52.44 86 ASP A O 1
ATOM 680 N N . PRO A 1 87 ? -58.396 -14.785 38.453 1.00 48.25 87 PRO A N 1
ATOM 681 C CA . PRO A 1 87 ? -58.924 -15.269 37.182 1.00 48.25 87 PRO A CA 1
ATOM 682 C C . PRO A 1 87 ? -60.447 -15.455 37.265 1.00 48.25 87 PRO A C 1
ATOM 684 O O . PRO A 1 87 ? -60.975 -16.534 36.994 1.00 48.25 87 PRO A O 1
ATOM 687 N N . ALA A 1 88 ? -61.168 -14.399 37.627 1.00 48.84 88 ALA A N 1
ATOM 688 C CA . ALA A 1 88 ? -62.621 -14.344 37.542 1.00 48.84 88 ALA A CA 1
ATOM 689 C C . ALA A 1 88 ? -63.053 -13.632 36.252 1.00 48.84 88 ALA A C 1
ATOM 691 O O . ALA A 1 88 ? -63.746 -12.626 36.298 1.00 48.84 88 ALA A O 1
ATOM 692 N N . ASP A 1 89 ? -62.635 -14.151 35.095 1.00 48.91 89 ASP A N 1
ATOM 693 C CA . ASP A 1 89 ? -63.417 -13.991 33.863 1.00 48.91 89 ASP A CA 1
ATOM 694 C C . ASP A 1 89 ? -63.097 -15.130 32.887 1.00 48.91 89 ASP A C 1
ATOM 696 O O . ASP A 1 89 ? -62.253 -15.067 31.992 1.00 48.91 89 ASP A O 1
ATOM 700 N N . SER A 1 90 ? -63.760 -16.247 33.167 1.00 40.06 90 SER A N 1
ATOM 701 C CA . SER A 1 90 ? -63.844 -17.438 32.338 1.00 40.06 90 SER A CA 1
ATOM 702 C C . SER A 1 90 ? -65.078 -17.331 31.434 1.00 40.06 90 SER A C 1
ATOM 704 O O . SER A 1 90 ? -66.165 -17.046 31.932 1.00 40.06 90 SER A O 1
ATOM 706 N N . PHE A 1 91 ? -64.908 -17.681 30.149 1.00 36.12 91 PHE A N 1
ATOM 707 C CA . PHE A 1 91 ? -65.945 -18.032 29.156 1.00 36.12 91 PHE A CA 1
ATOM 708 C C . PHE A 1 91 ? -66.851 -16.887 28.647 1.00 36.12 91 PHE A C 1
ATOM 710 O O . PHE A 1 91 ? -67.610 -16.278 29.392 1.00 36.12 91 PHE A O 1
ATOM 717 N N . ARG A 1 92 ? -66.886 -16.603 27.334 1.00 53.06 92 ARG A N 1
ATOM 718 C CA . ARG A 1 92 ? -67.689 -17.331 26.317 1.00 53.06 92 ARG A CA 1
ATOM 719 C C . ARG A 1 92 ? -67.253 -16.924 24.894 1.00 53.06 92 ARG A C 1
ATOM 721 O O . ARG A 1 92 ? -67.145 -15.737 24.619 1.00 53.06 92 ARG A O 1
ATOM 728 N N . GLU A 1 93 ? -66.800 -17.864 24.063 1.00 46.47 93 GLU A N 1
ATOM 729 C CA . GLU A 1 93 ? -67.584 -18.614 23.049 1.00 46.47 93 GLU A CA 1
ATOM 730 C C . GLU A 1 93 ? -68.012 -17.781 21.818 1.00 46.47 93 GLU A C 1
ATOM 732 O O . GLU A 1 93 ? -68.983 -17.030 21.842 1.00 46.47 93 GLU A O 1
ATOM 737 N N . GLU A 1 94 ? -67.194 -17.924 20.770 1.00 50.22 94 GLU A N 1
ATOM 738 C CA . GLU A 1 94 ? -67.505 -18.114 19.343 1.00 50.22 94 GLU A CA 1
ATOM 739 C C . GLU A 1 94 ? -68.975 -17.945 18.892 1.00 50.22 94 GLU A C 1
ATOM 741 O O . GLU A 1 94 ? -69.805 -18.760 19.256 1.00 50.22 94 GLU A O 1
ATOM 746 N N . PHE A 1 95 ? -69.280 -16.963 18.020 1.00 37.53 95 PHE A N 1
ATOM 747 C CA . PHE A 1 95 ? -70.261 -17.085 16.917 1.00 37.53 95 PHE A CA 1
ATOM 748 C C . PHE A 1 95 ? -70.078 -15.957 15.872 1.00 37.53 95 PHE A C 1
ATOM 750 O O . PHE A 1 95 ? -70.384 -14.799 16.132 1.00 37.53 95 PHE A O 1
ATOM 757 N N . LEU A 1 96 ? -69.587 -16.361 14.692 1.00 40.75 96 LEU A N 1
ATOM 758 C CA . LEU A 1 96 ? -69.868 -15.892 13.320 1.00 40.75 96 LEU A CA 1
ATOM 759 C C . LEU A 1 96 ? -70.016 -14.385 13.012 1.00 40.75 96 LEU A C 1
ATOM 761 O O . LEU A 1 96 ? -70.989 -13.748 13.405 1.00 40.75 96 LEU A O 1
ATOM 765 N N . HIS A 1 97 ? -69.181 -13.913 12.078 1.00 37.72 97 HIS A N 1
ATOM 766 C CA . HIS A 1 97 ? -69.652 -13.448 10.765 1.00 37.72 97 HIS A CA 1
ATOM 767 C C . HIS A 1 97 ? -68.580 -13.648 9.691 1.00 37.72 97 HIS A C 1
ATOM 769 O O . HIS A 1 97 ? -67.393 -13.393 9.991 1.00 37.72 97 HIS A O 1
#

Sequence (97 aa):
KLNEWIILVTSHNVLDHFINRCLRKDGIFILRIIAANAGDLITTDIVAALWKNYLDDEKKRAVLSPSPPPPPALTHPVAPKLDDIDPADSFREEFLH

Foldsee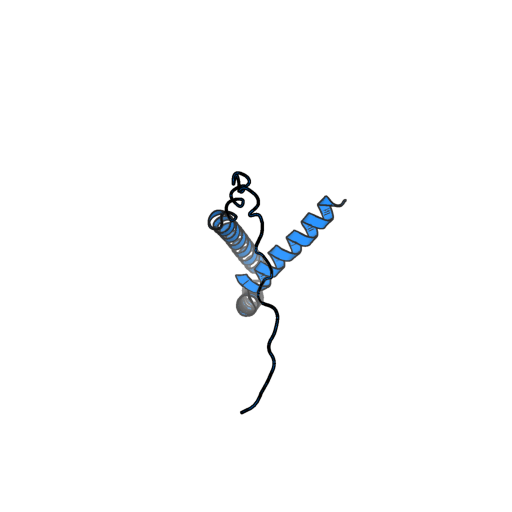k 3Di:
DVVVVVCVVVVVVLVCCCDPPVCNPVNVVVLVVCCVPVNDVVSVVVVVVSSVVSVVVVVVVCVVDDDDDDPPPPPDDPDDDDDDDDPPPDDDDDDDD